Protein AF-A0A4Y2U1G3-F1 (afdb_monomer)

Structure (mmCIF, N/CA/C/O backbone):
data_AF-A0A4Y2U1G3-F1
#
_entry.id   AF-A0A4Y2U1G3-F1
#
loop_
_atom_site.group_PDB
_atom_site.id
_atom_site.type_symbol
_atom_site.label_atom_id
_atom_site.label_alt_id
_atom_site.label_comp_id
_atom_site.label_asym_id
_atom_site.label_entity_id
_atom_site.label_seq_id
_atom_site.pdbx_PDB_ins_code
_atom_site.Cartn_x
_atom_site.Cartn_y
_atom_site.Cartn_z
_atom_site.occupancy
_atom_site.B_iso_or_equiv
_atom_site.auth_seq_id
_atom_site.auth_comp_id
_atom_site.auth_asym_id
_atom_site.auth_atom_id
_atom_site.pdbx_PDB_model_num
ATOM 1 N N . MET A 1 1 ? 7.655 -3.299 -25.997 1.00 30.59 1 MET A N 1
ATOM 2 C CA . 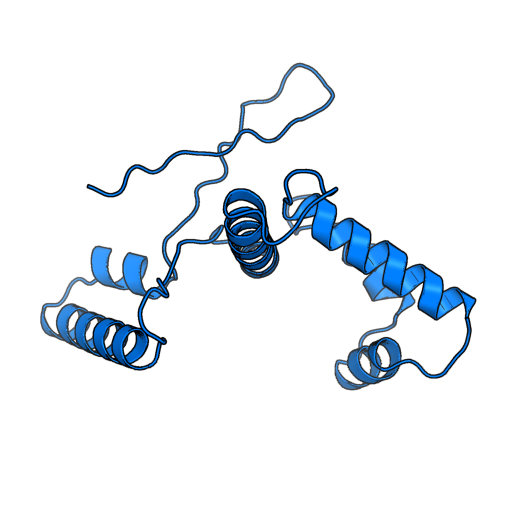MET A 1 1 ? 6.711 -2.166 -25.892 1.00 30.59 1 MET A CA 1
ATOM 3 C C . MET A 1 1 ? 5.931 -2.334 -24.601 1.00 30.59 1 MET A C 1
ATOM 5 O O . MET A 1 1 ? 5.369 -3.401 -24.408 1.00 30.59 1 MET A O 1
ATOM 9 N N . ILE A 1 2 ? 5.967 -1.361 -23.689 1.00 31.08 2 ILE A N 1
ATOM 10 C CA . ILE A 1 2 ? 5.162 -1.401 -22.458 1.00 31.08 2 ILE A CA 1
ATOM 11 C C . ILE A 1 2 ? 3.899 -0.597 -22.758 1.00 31.08 2 ILE A C 1
ATOM 13 O O . ILE A 1 2 ? 3.980 0.616 -22.932 1.00 31.08 2 ILE A O 1
ATOM 17 N N . SER A 1 3 ? 2.767 -1.284 -22.904 1.00 26.31 3 SER A N 1
ATOM 18 C CA . SER A 1 3 ? 1.467 -0.645 -23.117 1.00 26.31 3 SER A CA 1
ATOM 19 C C . SER A 1 3 ? 0.996 -0.047 -21.792 1.00 26.31 3 SER A C 1
ATOM 21 O O . SER A 1 3 ? 0.747 -0.775 -20.831 1.00 26.31 3 SER A O 1
ATOM 23 N N . LEU A 1 4 ? 0.930 1.283 -21.723 1.00 36.06 4 LEU A N 1
ATOM 24 C CA . LEU A 1 4 ? 0.428 2.040 -20.576 1.00 36.06 4 LEU A CA 1
ATOM 25 C C . LEU A 1 4 ? -1.103 2.069 -20.643 1.00 36.06 4 LEU A C 1
ATOM 27 O O . LEU A 1 4 ? -1.694 3.010 -21.166 1.00 36.06 4 LEU A O 1
ATOM 31 N N . ASN A 1 5 ? -1.757 1.018 -20.153 1.00 39.34 5 ASN A N 1
ATOM 32 C CA . ASN A 1 5 ? -3.217 0.985 -20.101 1.00 39.34 5 ASN A CA 1
ATOM 33 C C . ASN A 1 5 ? -3.688 1.684 -18.814 1.00 39.34 5 ASN A C 1
ATOM 35 O O . ASN A 1 5 ? -3.556 1.141 -17.716 1.00 39.34 5 ASN A O 1
ATOM 39 N N . GLY A 1 6 ? -4.202 2.909 -18.957 1.00 40.09 6 GLY A N 1
ATOM 40 C CA . GLY A 1 6 ? -4.809 3.676 -17.868 1.00 40.09 6 GLY A CA 1
ATOM 41 C C . GLY A 1 6 ? -6.099 3.023 -17.364 1.00 40.09 6 GLY A C 1
ATOM 42 O O . GLY A 1 6 ? -6.900 2.520 -18.151 1.00 40.09 6 GLY A O 1
ATOM 43 N N . VAL A 1 7 ? -6.305 3.024 -16.045 1.00 44.59 7 VAL A N 1
ATOM 44 C CA . VAL A 1 7 ? -7.537 2.522 -15.415 1.00 44.59 7 VAL A CA 1
ATOM 45 C C . VAL A 1 7 ? -8.518 3.690 -15.246 1.00 44.59 7 VAL A C 1
ATOM 47 O O . VAL A 1 7 ? -8.108 4.736 -14.741 1.00 44.59 7 VAL A O 1
ATOM 50 N N . PRO A 1 8 ? -9.798 3.556 -15.638 1.00 39.72 8 PRO A N 1
ATOM 51 C CA . PRO A 1 8 ? -10.793 4.596 -15.395 1.00 39.72 8 PRO A CA 1
ATOM 52 C C . PRO A 1 8 ? -11.144 4.680 -13.902 1.00 39.72 8 PRO A C 1
ATOM 54 O O . PRO A 1 8 ? -11.554 3.684 -13.308 1.00 39.72 8 PRO A O 1
ATOM 57 N N . GLY A 1 9 ? -11.033 5.870 -13.311 1.00 41.91 9 GLY A N 1
ATOM 58 C CA . GLY A 1 9 ? -11.672 6.198 -12.034 1.00 41.91 9 GLY A CA 1
ATOM 59 C C . GLY A 1 9 ? -13.126 6.629 -12.255 1.00 41.91 9 GLY A C 1
ATOM 60 O O . GLY A 1 9 ? -13.415 7.370 -13.194 1.00 41.91 9 GLY A O 1
ATOM 61 N N . LEU A 1 10 ? -14.050 6.156 -11.415 1.00 39.31 10 LEU A N 1
ATOM 62 C CA . LEU A 1 10 ? -15.454 6.587 -11.405 1.00 39.31 10 LEU A CA 1
ATOM 63 C C . LEU A 1 10 ? -15.609 7.845 -10.537 1.00 39.31 10 LEU A C 1
ATOM 65 O O . LEU A 1 10 ? -15.256 7.821 -9.358 1.00 39.31 10 LEU A O 1
ATOM 69 N N . CYS A 1 11 ? -16.175 8.909 -11.112 1.00 37.38 11 CYS A N 1
ATOM 70 C CA . CYS A 1 11 ? -16.618 10.111 -10.398 1.00 37.38 11 CYS A CA 1
ATOM 71 C C . CYS A 1 11 ? -18.156 10.220 -10.495 1.00 37.38 11 CYS A C 1
ATOM 73 O O . CYS A 1 11 ? -18.681 9.864 -11.554 1.00 37.38 11 CYS A O 1
ATOM 75 N N . PRO A 1 12 ? -18.888 10.668 -9.451 1.00 47.97 12 PRO A N 1
ATOM 76 C CA . PRO A 1 12 ? -20.353 10.649 -9.454 1.00 47.97 12 PRO A CA 1
ATOM 77 C C . PRO A 1 12 ? -21.009 11.801 -10.217 1.00 47.97 12 PRO A C 1
ATOM 79 O O . PRO A 1 12 ? -22.171 11.665 -10.571 1.00 47.97 12 PRO A O 1
ATOM 82 N N . ASP A 1 13 ? -20.299 12.890 -10.515 1.00 41.38 13 ASP A N 1
ATOM 83 C CA . ASP A 1 13 ? -20.940 14.085 -11.065 1.00 41.38 13 ASP A CA 1
ATOM 84 C C . ASP A 1 13 ? -20.361 14.466 -12.428 1.00 41.38 13 ASP A C 1
ATOM 86 O O . ASP A 1 13 ? -19.161 14.693 -12.613 1.00 41.38 13 ASP A O 1
ATOM 90 N N . GLY A 1 14 ? -21.256 14.461 -13.417 1.00 46.81 14 GLY A N 1
ATOM 91 C CA . GLY A 1 14 ? -20.981 14.717 -14.819 1.00 46.81 14 GLY A CA 1
ATOM 92 C C . GLY A 1 14 ? -20.496 16.138 -15.069 1.00 46.81 14 GLY A C 1
ATOM 93 O O . GLY A 1 14 ? -21.300 17.024 -15.303 1.00 46.81 14 GLY A O 1
ATOM 94 N N . ALA A 1 15 ? -19.179 16.327 -15.043 1.00 48.03 15 ALA A N 1
ATOM 95 C CA . ALA A 1 15 ? -18.392 17.224 -15.895 1.00 48.03 15 ALA A CA 1
ATOM 96 C C . ALA A 1 15 ? -16.966 17.284 -15.329 1.00 48.03 15 ALA A C 1
ATOM 98 O O . ALA A 1 15 ? -16.582 18.239 -14.663 1.00 48.03 15 ALA A O 1
ATOM 99 N N . ALA A 1 16 ? -16.160 16.248 -15.557 1.00 36.81 16 ALA A N 1
ATOM 100 C CA . ALA A 1 16 ? -14.755 16.282 -15.171 1.00 36.81 16 ALA A CA 1
ATOM 101 C C . ALA A 1 16 ? -13.923 15.462 -16.153 1.00 36.81 16 ALA A C 1
ATOM 103 O O . ALA A 1 16 ? -14.196 14.285 -16.395 1.00 36.81 16 ALA A O 1
ATOM 104 N N . LEU A 1 17 ? -12.908 16.110 -16.730 1.00 34.66 17 LEU A N 1
ATOM 105 C CA . LEU A 1 17 ? -11.821 15.481 -17.472 1.00 34.66 17 LEU A CA 1
ATOM 106 C C . LEU A 1 17 ? -11.403 14.190 -16.760 1.00 34.66 17 LEU A C 1
ATOM 108 O O . LEU A 1 17 ? -10.962 14.236 -15.612 1.00 34.66 17 LEU A O 1
ATOM 112 N N . LYS A 1 18 ? -11.545 13.046 -17.443 1.00 38.59 18 LYS A N 1
ATOM 113 C CA . LYS A 1 18 ? -10.983 11.761 -17.013 1.00 38.59 18 LYS A CA 1
ATOM 114 C C . LYS A 1 18 ? -9.477 11.960 -16.818 1.00 38.59 18 LYS A C 1
ATOM 116 O O . LYS A 1 18 ? -8.713 11.850 -17.773 1.00 38.59 18 LYS A O 1
ATOM 121 N N . ARG A 1 19 ? -9.041 12.288 -15.599 1.00 42.62 19 ARG A N 1
ATOM 122 C CA . ARG A 1 19 ? -7.630 12.219 -15.219 1.00 42.62 19 ARG A CA 1
ATOM 123 C C . ARG A 1 19 ? -7.270 10.742 -15.235 1.00 42.62 19 ARG A C 1
ATOM 125 O O . ARG A 1 19 ? -7.577 10.001 -14.307 1.00 42.62 19 ARG A O 1
ATOM 132 N N . PHE A 1 20 ? -6.703 10.295 -16.348 1.00 49.84 20 PHE A N 1
ATOM 133 C CA . PHE A 1 20 ? -6.070 8.992 -16.417 1.00 49.84 20 PHE A CA 1
ATOM 134 C C . PHE A 1 20 ? -4.919 9.007 -15.419 1.00 49.84 20 PHE A C 1
ATOM 136 O O . PHE A 1 20 ? -3.974 9.776 -15.578 1.00 49.84 20 PHE A O 1
ATOM 143 N N . VAL A 1 21 ? -5.019 8.191 -14.373 1.00 52.91 21 VAL A N 1
ATOM 144 C CA . VAL A 1 21 ? -3.925 8.032 -13.422 1.00 52.91 21 VAL A CA 1
ATOM 145 C C . VAL A 1 21 ? -2.804 7.294 -14.148 1.00 52.91 21 VAL A C 1
ATOM 147 O O . VAL A 1 21 ? -2.946 6.125 -14.522 1.00 52.91 21 VAL A O 1
ATOM 150 N N . THR A 1 22 ? -1.706 7.995 -14.415 1.00 56.31 22 THR A N 1
ATOM 151 C CA . THR A 1 22 ? -0.525 7.417 -15.050 1.00 56.31 22 THR A CA 1
ATOM 152 C C . THR A 1 22 ? 0.237 6.595 -14.023 1.00 56.31 22 THR A C 1
ATOM 154 O O . THR A 1 22 ? 0.773 7.123 -13.051 1.00 56.31 22 THR A O 1
ATOM 157 N N . ARG A 1 23 ? 0.284 5.277 -14.236 1.00 62.34 23 ARG A N 1
ATOM 158 C CA . ARG A 1 23 ? 1.198 4.405 -13.498 1.00 62.34 23 ARG A CA 1
ATOM 159 C C . ARG A 1 23 ? 2.589 4.568 -14.068 1.00 62.34 23 ARG A C 1
ATOM 161 O O . ARG A 1 23 ? 2.797 4.368 -15.267 1.00 62.34 23 ARG A O 1
ATOM 168 N N . GLU A 1 24 ? 3.532 4.873 -13.197 1.00 58.06 24 GLU A N 1
ATOM 169 C CA . GLU A 1 24 ? 4.933 4.891 -13.551 1.00 58.06 24 GLU A CA 1
ATOM 170 C C . GLU A 1 24 ? 5.593 3.608 -13.052 1.00 58.06 24 GLU A C 1
ATOM 172 O O . GLU A 1 24 ? 5.327 3.126 -11.947 1.00 58.06 24 GLU A O 1
ATOM 177 N N . PRO A 1 25 ? 6.455 2.992 -13.865 1.00 60.41 25 PRO A N 1
ATOM 178 C CA . PRO A 1 25 ? 7.402 2.014 -13.358 1.00 60.41 25 PRO A CA 1
ATOM 179 C C . PRO A 1 25 ? 8.077 2.532 -12.075 1.00 60.41 25 PRO A C 1
ATOM 181 O O . PRO A 1 25 ? 8.268 3.742 -11.955 1.00 60.41 25 PRO A O 1
ATOM 184 N N . ILE A 1 26 ? 8.468 1.647 -11.143 1.00 66.88 26 ILE A N 1
ATOM 185 C CA . ILE A 1 26 ? 9.222 2.072 -9.944 1.00 66.88 26 ILE A CA 1
ATOM 186 C C . ILE A 1 26 ? 10.312 3.081 -10.333 1.00 66.88 26 ILE A C 1
ATOM 188 O O . ILE A 1 26 ? 10.916 2.924 -11.397 1.00 66.88 26 ILE A O 1
ATOM 192 N N . SER A 1 27 ? 10.553 4.101 -9.502 1.00 63.34 27 SER A N 1
ATOM 193 C CA . SER A 1 27 ? 11.387 5.277 -9.829 1.00 63.34 27 SER A CA 1
ATOM 194 C C . SER A 1 27 ? 12.686 4.940 -10.577 1.00 63.34 27 SER A C 1
ATOM 196 O O . SER A 1 27 ? 13.078 5.649 -11.496 1.00 63.34 27 SER A O 1
ATOM 198 N N . LEU A 1 28 ? 13.295 3.794 -10.269 1.00 66.62 28 LEU A N 1
ATOM 199 C CA . LEU A 1 28 ? 14.411 3.163 -10.981 1.00 66.62 28 LEU A CA 1
ATOM 200 C C . LEU A 1 28 ? 14.279 3.067 -12.514 1.00 66.62 28 LEU A C 1
ATOM 202 O O . LEU A 1 28 ? 15.234 3.342 -13.238 1.00 66.62 28 LEU A O 1
ATOM 206 N N . PHE A 1 29 ? 13.125 2.666 -13.038 1.00 69.31 29 PHE A N 1
ATOM 207 C CA . PHE A 1 29 ? 12.890 2.549 -14.479 1.00 69.31 29 PHE A CA 1
ATOM 208 C C . PHE A 1 29 ? 12.747 3.920 -15.151 1.00 69.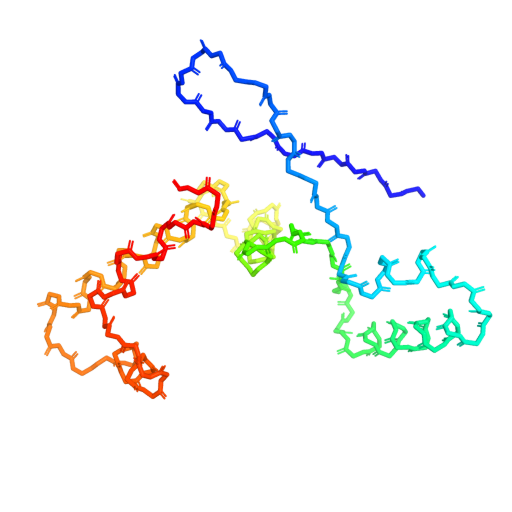31 29 PHE A C 1
ATOM 210 O O . PHE A 1 29 ? 13.244 4.091 -16.269 1.00 69.31 29 PHE A O 1
ATOM 217 N N . SER A 1 30 ? 12.114 4.887 -14.476 1.00 68.12 30 SER A N 1
ATOM 218 C CA . SER A 1 30 ? 12.046 6.284 -14.926 1.00 68.12 30 SER A CA 1
ATOM 219 C C . SER A 1 30 ? 13.440 6.918 -14.910 1.00 68.12 30 SER A C 1
ATOM 221 O O . SER A 1 30 ? 13.882 7.449 -15.928 1.00 68.12 30 SER A O 1
ATOM 223 N N . LEU A 1 31 ? 14.200 6.744 -13.824 1.00 70.44 31 LEU A N 1
ATOM 224 C CA . LEU A 1 31 ? 15.597 7.176 -13.713 1.00 70.44 31 LEU A CA 1
ATOM 225 C C . LEU A 1 31 ? 16.452 6.590 -14.838 1.00 70.44 31 LEU A C 1
ATOM 227 O O . LEU A 1 31 ? 17.189 7.315 -15.492 1.00 70.44 31 LEU A O 1
ATOM 231 N N . ARG A 1 32 ? 16.287 5.304 -15.167 1.00 73.81 32 ARG A N 1
ATOM 232 C CA . ARG A 1 32 ? 17.014 4.683 -16.285 1.00 73.81 32 ARG A CA 1
ATOM 233 C C . ARG A 1 32 ? 16.651 5.298 -17.638 1.00 73.81 32 ARG A C 1
ATOM 235 O O . ARG A 1 32 ? 17.511 5.402 -18.512 1.00 73.81 32 ARG A O 1
ATOM 242 N N . LYS A 1 33 ? 15.378 5.648 -17.846 1.00 75.38 33 LYS A N 1
ATOM 243 C CA . LYS A 1 33 ? 14.897 6.274 -19.089 1.00 75.38 33 LYS A CA 1
ATOM 244 C C . LYS A 1 33 ? 15.472 7.683 -19.266 1.00 75.38 33 LYS A C 1
ATOM 246 O O . LYS A 1 33 ? 15.739 8.073 -20.398 1.00 75.38 33 LYS A O 1
ATOM 251 N N . HIS A 1 34 ? 15.668 8.408 -18.166 1.00 78.56 34 HIS A N 1
ATOM 252 C CA . HIS A 1 34 ? 16.141 9.794 -18.155 1.00 78.56 34 HIS A CA 1
ATOM 253 C C . HIS A 1 34 ? 17.635 9.956 -17.824 1.00 78.56 34 HIS A C 1
ATOM 255 O O . HIS A 1 34 ? 18.138 11.078 -17.879 1.00 78.56 34 HIS A O 1
ATOM 261 N N . ALA A 1 35 ? 18.347 8.865 -17.525 1.00 80.62 35 ALA A N 1
ATOM 262 C CA . ALA A 1 35 ? 19.784 8.867 -17.272 1.00 80.62 35 ALA A CA 1
ATOM 263 C C . ALA A 1 35 ? 20.535 9.451 -18.476 1.00 80.62 35 ALA A C 1
ATOM 265 O O . ALA A 1 35 ? 20.433 8.945 -19.599 1.00 80.62 35 ALA A O 1
ATOM 266 N N . LYS A 1 36 ? 21.292 10.523 -18.232 1.00 81.56 36 LYS A N 1
ATOM 267 C CA . LYS A 1 36 ? 22.013 11.264 -19.279 1.00 81.56 36 LYS A CA 1
ATOM 268 C C . LYS A 1 36 ? 23.354 10.608 -19.622 1.00 81.56 36 LYS A C 1
ATOM 270 O O . LYS A 1 36 ? 23.889 10.828 -20.707 1.00 81.56 36 LYS A O 1
ATOM 275 N N . ASN A 1 37 ? 23.875 9.766 -18.726 1.00 88.25 37 ASN A N 1
ATOM 276 C CA . ASN A 1 37 ? 25.242 9.257 -18.773 1.00 88.25 37 ASN A CA 1
ATOM 277 C C . ASN A 1 37 ? 25.231 7.725 -18.885 1.00 88.25 37 ASN A C 1
ATOM 279 O O . ASN A 1 37 ? 24.448 7.043 -18.219 1.00 88.25 37 ASN A O 1
ATOM 283 N N . LYS A 1 38 ? 26.149 7.161 -19.681 1.00 86.50 38 LYS A N 1
ATOM 284 C CA . LYS A 1 38 ? 26.260 5.703 -19.881 1.00 86.50 38 LYS A CA 1
ATOM 285 C C . LYS A 1 38 ? 26.542 4.949 -18.574 1.00 86.50 38 LYS A C 1
ATOM 287 O O . LYS A 1 38 ? 25.978 3.883 -18.360 1.00 86.50 38 LYS A O 1
ATOM 292 N N . GLU A 1 39 ? 27.362 5.522 -17.695 1.00 86.94 39 GLU A N 1
ATOM 293 C CA . GLU A 1 39 ? 27.718 4.925 -16.401 1.00 86.94 39 GLU A CA 1
ATOM 294 C C . GLU A 1 39 ? 26.528 4.867 -15.428 1.00 86.94 39 GLU A C 1
ATOM 296 O O . GLU A 1 39 ? 26.296 3.851 -14.779 1.00 86.94 39 GLU A O 1
ATOM 301 N N . GLU A 1 40 ? 25.727 5.932 -15.361 1.00 83.50 40 GLU A N 1
ATOM 302 C CA . GLU A 1 40 ? 24.520 5.984 -14.528 1.00 83.50 40 GLU A CA 1
ATOM 303 C C . GLU A 1 40 ? 23.483 4.960 -15.002 1.00 83.50 40 GLU A C 1
ATOM 305 O O . GLU A 1 40 ? 22.930 4.197 -14.207 1.00 83.50 40 GLU A O 1
ATOM 310 N N . LYS A 1 41 ? 23.280 4.874 -16.321 1.00 85.69 41 LYS A N 1
ATOM 311 C CA . LYS A 1 41 ? 22.396 3.878 -16.930 1.00 85.69 41 LYS A CA 1
ATOM 312 C C . LYS A 1 41 ? 22.838 2.447 -16.613 1.00 85.69 41 LYS A C 1
ATOM 314 O O . LYS A 1 41 ? 21.987 1.597 -16.352 1.00 85.69 41 LYS A O 1
ATOM 319 N N . GLU A 1 42 ? 24.144 2.190 -16.611 1.00 87.12 42 GLU A N 1
ATOM 320 C CA . GLU A 1 42 ? 24.713 0.883 -16.281 1.00 87.12 42 GLU A CA 1
ATOM 321 C C . GLU A 1 42 ? 24.505 0.524 -14.803 1.00 87.12 42 GLU A C 1
ATOM 323 O O . GLU A 1 42 ? 24.001 -0.558 -14.504 1.00 87.12 42 GLU A O 1
ATOM 328 N N . LYS A 1 43 ? 24.758 1.458 -13.877 1.00 86.50 43 LYS A N 1
ATOM 329 C CA . LYS A 1 43 ? 24.479 1.268 -12.441 1.00 86.50 43 LYS A CA 1
ATOM 330 C C . LYS A 1 43 ? 23.004 0.941 -12.182 1.00 86.50 43 LYS A C 1
ATOM 332 O O . LYS A 1 43 ? 22.691 0.022 -11.425 1.00 86.50 43 LYS A O 1
ATOM 337 N N . LEU A 1 44 ? 22.088 1.649 -12.847 1.00 84.19 44 LEU A N 1
ATOM 338 C CA . LEU A 1 44 ? 20.647 1.403 -12.729 1.00 84.19 44 LEU A CA 1
ATOM 339 C C . LEU A 1 44 ? 20.243 0.035 -13.303 1.00 84.19 44 LEU A C 1
ATOM 341 O O . LEU A 1 44 ? 19.397 -0.646 -12.724 1.00 84.19 44 LEU A O 1
ATOM 345 N N . ASN A 1 45 ? 20.857 -0.399 -14.408 1.00 84.50 45 ASN A N 1
ATOM 346 C CA . ASN A 1 45 ? 20.637 -1.737 -14.963 1.00 84.50 45 ASN A CA 1
ATOM 347 C C . ASN A 1 45 ? 21.128 -2.838 -14.019 1.00 84.50 45 ASN A C 1
ATOM 349 O O . ASN A 1 45 ? 20.396 -3.797 -13.781 1.00 84.50 45 ASN A O 1
ATOM 353 N N . GLN A 1 46 ? 22.324 -2.689 -13.447 1.00 87.50 46 GLN A N 1
ATOM 354 C CA . GLN A 1 46 ? 22.879 -3.652 -12.493 1.00 87.50 46 GLN A CA 1
ATOM 355 C C . GLN A 1 46 ? 21.999 -3.783 -11.249 1.00 87.50 46 GLN A C 1
ATOM 357 O O . GLN A 1 46 ? 21.730 -4.895 -10.795 1.00 87.50 46 GLN A O 1
ATOM 362 N N . LEU A 1 47 ? 21.483 -2.663 -10.734 1.00 84.88 47 LEU A N 1
ATOM 363 C CA . LEU A 1 47 ? 20.546 -2.671 -9.615 1.00 84.88 47 LEU A CA 1
ATOM 364 C C . LEU A 1 47 ? 19.228 -3.375 -9.973 1.00 84.88 47 LEU A C 1
ATOM 366 O O . LEU A 1 47 ? 18.738 -4.186 -9.190 1.00 84.88 47 LEU A O 1
ATOM 370 N N . LEU A 1 48 ? 18.671 -3.123 -11.161 1.00 82.44 48 LEU A N 1
ATOM 371 C CA . LEU A 1 48 ? 17.463 -3.813 -11.629 1.00 82.44 48 LEU A CA 1
ATOM 372 C C . LEU A 1 48 ? 17.674 -5.325 -11.766 1.00 82.44 48 LEU A C 1
ATOM 374 O O . LEU A 1 48 ? 16.805 -6.098 -11.365 1.00 82.44 48 LEU A O 1
ATOM 378 N N . GLU A 1 49 ? 18.819 -5.753 -12.293 1.00 84.94 49 GLU A N 1
ATOM 379 C CA . GLU A 1 49 ? 19.171 -7.172 -12.385 1.00 84.94 49 GLU A CA 1
ATOM 380 C C . GLU A 1 49 ? 19.342 -7.811 -11.006 1.00 84.94 49 GLU A C 1
ATOM 382 O O . GLU A 1 49 ? 18.825 -8.901 -10.761 1.00 84.94 49 GLU A O 1
ATOM 387 N N . LEU A 1 50 ? 19.991 -7.120 -10.067 1.00 86.56 50 LEU A N 1
ATOM 388 C CA . LEU A 1 50 ? 20.112 -7.589 -8.688 1.00 86.56 50 LEU A CA 1
ATOM 389 C C . LEU A 1 50 ? 18.734 -7.770 -8.035 1.00 86.56 50 LEU A C 1
ATOM 391 O O . LEU A 1 50 ? 18.485 -8.786 -7.390 1.00 86.56 50 LEU A O 1
ATOM 395 N N . LEU A 1 51 ? 17.835 -6.798 -8.208 1.00 83.31 51 LEU A N 1
ATOM 396 C CA . LEU A 1 51 ? 16.480 -6.863 -7.662 1.00 83.31 51 LEU A CA 1
ATOM 397 C C . LEU A 1 51 ? 15.688 -8.024 -8.269 1.00 83.31 51 LEU A C 1
ATOM 399 O O . LEU A 1 51 ? 15.028 -8.751 -7.533 1.00 83.31 51 LEU A O 1
ATOM 403 N N . ARG A 1 52 ? 15.799 -8.250 -9.583 1.00 83.88 52 ARG A N 1
ATOM 404 C CA . ARG A 1 52 ? 15.164 -9.392 -10.261 1.00 83.88 52 ARG A CA 1
ATOM 405 C C . ARG A 1 52 ? 15.685 -10.728 -9.750 1.00 83.88 52 ARG A C 1
ATOM 407 O O . ARG A 1 52 ? 14.882 -11.608 -9.481 1.00 83.88 52 ARG A O 1
ATOM 414 N N . LYS A 1 53 ? 17.001 -10.864 -9.561 1.00 87.00 53 LYS A N 1
ATOM 415 C CA . LYS A 1 53 ? 17.621 -12.092 -9.033 1.00 87.00 53 LYS A CA 1
ATOM 416 C C . LYS A 1 53 ? 17.215 -12.410 -7.594 1.00 87.00 53 LYS A C 1
ATOM 418 O O . LYS A 1 53 ? 17.273 -13.565 -7.194 1.00 87.00 53 LYS A O 1
ATOM 423 N N . LYS A 1 54 ? 16.838 -11.398 -6.809 1.00 90.00 54 LYS A N 1
ATOM 424 C CA . LYS A 1 54 ? 16.351 -11.579 -5.433 1.00 90.00 54 LYS A CA 1
ATOM 425 C C . LYS A 1 54 ? 14.876 -11.967 -5.358 1.00 90.00 54 LYS A C 1
ATOM 427 O O . LYS A 1 54 ? 14.422 -12.364 -4.287 1.00 90.00 54 LYS A O 1
ATOM 432 N N . LEU A 1 55 ? 14.125 -11.818 -6.446 1.00 86.06 55 LEU A N 1
ATOM 433 C CA . LEU A 1 55 ? 12.727 -12.217 -6.482 1.00 86.06 55 LEU A CA 1
ATOM 434 C C . LEU A 1 55 ? 12.613 -13.710 -6.809 1.00 86.06 55 LEU A C 1
ATOM 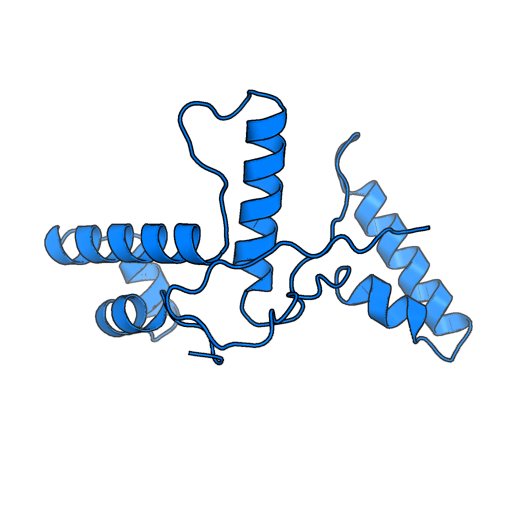436 O O . LEU A 1 55 ? 13.370 -14.202 -7.647 1.00 86.06 55 LEU A O 1
ATOM 440 N N . PRO A 1 56 ? 11.668 -14.434 -6.183 1.00 88.44 56 PRO A N 1
ATOM 441 C CA . PRO A 1 56 ? 11.397 -15.811 -6.561 1.00 88.44 56 PRO A CA 1
ATOM 442 C C . PRO A 1 56 ? 10.973 -15.912 -8.029 1.00 88.44 56 PRO A C 1
ATOM 444 O O . PRO A 1 56 ? 10.440 -14.963 -8.615 1.00 88.44 56 PRO A O 1
ATOM 447 N N . GLU A 1 57 ? 11.178 -17.086 -8.620 1.00 85.44 57 GLU A N 1
ATOM 448 C CA . GLU A 1 57 ? 10.788 -17.334 -10.003 1.00 85.44 57 GLU A CA 1
ATOM 449 C C . GLU A 1 57 ? 9.292 -17.044 -10.223 1.00 85.44 57 GLU A C 1
ATOM 451 O O . GLU A 1 57 ? 8.439 -17.342 -9.386 1.00 85.44 57 GLU A O 1
ATOM 456 N N . GLY A 1 58 ? 8.974 -16.394 -11.345 1.00 80.56 58 GLY A N 1
ATOM 457 C CA . GLY A 1 58 ? 7.610 -15.986 -11.688 1.00 80.56 58 GLY A CA 1
ATOM 458 C C . GLY A 1 58 ? 7.150 -14.652 -11.086 1.00 80.56 58 GLY A C 1
ATOM 459 O O . GLY A 1 58 ? 6.135 -14.118 -11.541 1.00 80.56 58 GLY A O 1
ATOM 460 N N . PHE A 1 59 ? 7.893 -14.061 -10.143 1.00 82.94 59 PHE A N 1
ATOM 461 C CA . PHE A 1 59 ? 7.608 -12.721 -9.623 1.00 82.94 59 PHE A CA 1
ATOM 462 C C . PHE A 1 59 ? 8.177 -11.635 -10.539 1.00 82.94 59 PHE A C 1
ATOM 464 O O . PHE A 1 59 ? 9.224 -11.790 -11.169 1.00 82.94 59 PHE A O 1
ATOM 471 N N . LYS A 1 60 ? 7.470 -10.505 -10.627 1.00 83.06 60 LYS A N 1
ATOM 472 C CA . LYS A 1 60 ? 7.831 -9.383 -11.500 1.00 83.06 60 LYS A CA 1
ATOM 473 C C . LYS A 1 60 ? 7.745 -8.074 -10.730 1.00 83.06 60 LYS A C 1
ATOM 475 O O . LYS A 1 60 ? 6.871 -7.892 -9.890 1.00 83.06 60 LYS A O 1
ATOM 480 N N . ILE A 1 61 ? 8.640 -7.148 -11.058 1.00 81.69 61 ILE A N 1
ATOM 481 C CA . ILE A 1 61 ? 8.570 -5.770 -10.569 1.00 81.69 61 ILE A CA 1
ATOM 482 C C . ILE A 1 61 ? 7.616 -5.004 -11.486 1.00 81.69 61 ILE A C 1
ATOM 484 O O . ILE A 1 61 ? 7.909 -4.830 -12.672 1.00 81.69 61 ILE A O 1
ATOM 488 N N . GLY A 1 62 ? 6.477 -4.593 -10.933 1.00 78.62 62 GLY A N 1
ATOM 489 C CA . GLY A 1 62 ? 5.450 -3.827 -11.633 1.00 78.62 62 GLY A CA 1
ATOM 490 C C . GLY A 1 62 ? 5.701 -2.315 -11.659 1.00 78.62 62 GLY A C 1
ATOM 491 O O . GLY A 1 62 ? 6.792 -1.819 -11.369 1.00 78.62 62 GLY A O 1
ATOM 492 N N .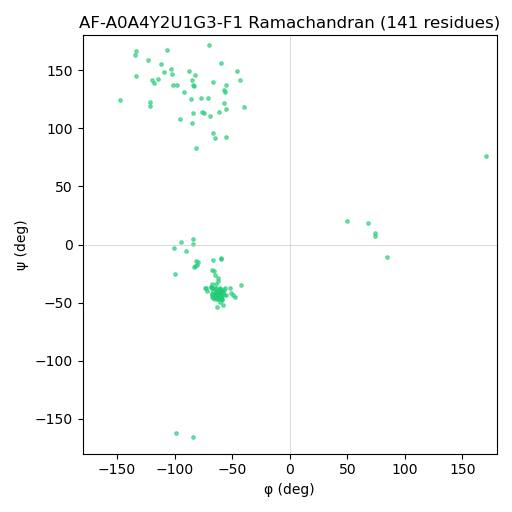 ALA A 1 63 ? 4.649 -1.587 -12.020 1.00 80.38 63 ALA A N 1
ATOM 493 C CA . ALA A 1 63 ? 4.556 -0.131 -11.968 1.00 80.38 63 ALA A CA 1
ATOM 494 C C . ALA A 1 63 ? 3.545 0.264 -10.890 1.00 80.38 63 ALA A C 1
ATOM 496 O O . ALA A 1 63 ? 2.643 -0.515 -10.606 1.00 80.38 63 ALA A O 1
ATOM 497 N N . ALA A 1 64 ? 3.656 1.458 -10.327 1.00 80.19 64 ALA A N 1
ATOM 498 C CA . ALA A 1 64 ? 2.683 1.999 -9.384 1.00 80.19 64 ALA A CA 1
ATOM 499 C C . ALA A 1 64 ? 2.367 3.450 -9.750 1.00 80.19 64 ALA A C 1
ATOM 501 O O . ALA A 1 64 ? 3.096 4.085 -10.509 1.00 80.19 64 ALA A O 1
ATOM 502 N N . VAL A 1 65 ? 1.275 4.002 -9.233 1.00 78.50 65 VAL A N 1
ATOM 503 C CA . VAL A 1 65 ? 1.057 5.456 -9.319 1.00 78.50 65 VAL A CA 1
ATOM 504 C C . VAL A 1 65 ? 2.255 6.168 -8.681 1.00 78.50 65 VAL A C 1
ATOM 506 O O . VAL A 1 65 ? 2.665 5.787 -7.590 1.00 78.50 65 VAL A O 1
ATOM 509 N N . ALA A 1 66 ? 2.836 7.161 -9.359 1.00 63.78 66 ALA A N 1
ATOM 510 C CA . ALA A 1 66 ? 4.066 7.835 -8.915 1.00 63.78 66 ALA A CA 1
ATOM 511 C C . ALA A 1 66 ? 3.898 8.660 -7.621 1.00 63.78 66 ALA A C 1
ATOM 513 O O . ALA A 1 66 ? 4.882 9.067 -7.008 1.00 63.78 66 ALA A O 1
ATOM 514 N N . GLU A 1 67 ? 2.654 8.903 -7.211 1.00 70.19 67 GLU A N 1
ATOM 515 C CA . GLU A 1 67 ? 2.280 9.811 -6.129 1.00 70.19 67 GLU A CA 1
ATOM 516 C C . GLU A 1 67 ? 2.006 9.068 -4.800 1.00 70.19 67 GLU A C 1
ATOM 518 O O . GLU A 1 67 ? 2.416 7.920 -4.590 1.00 70.19 67 GLU A O 1
ATOM 523 N N . GLU A 1 68 ? 1.314 9.727 -3.867 1.00 74.50 68 GLU A N 1
ATOM 524 C CA . GLU A 1 68 ? 1.056 9.265 -2.491 1.00 74.50 68 GLU A CA 1
ATOM 525 C C . GLU A 1 68 ? 0.292 7.933 -2.388 1.00 74.50 68 GLU A C 1
ATOM 527 O O . GLU A 1 68 ? 0.242 7.316 -1.323 1.00 74.50 68 GLU A O 1
ATOM 532 N N . ASP A 1 69 ? -0.284 7.468 -3.496 1.00 84.00 69 ASP A N 1
ATOM 533 C CA . ASP A 1 69 ? -1.000 6.198 -3.598 1.00 84.00 69 ASP A CA 1
ATOM 534 C C . ASP A 1 69 ? -0.146 5.028 -4.087 1.00 84.00 69 ASP A C 1
ATOM 536 O O . ASP A 1 69 ? -0.659 3.915 -4.191 1.00 84.00 69 ASP A O 1
ATOM 540 N N . SER A 1 70 ? 1.154 5.224 -4.332 1.00 85.94 70 SER A N 1
ATOM 541 C CA . SER A 1 70 ? 2.066 4.169 -4.805 1.00 85.94 70 SER A CA 1
ATOM 542 C C . SER A 1 70 ? 1.973 2.871 -3.991 1.00 85.94 70 SER A C 1
ATOM 544 O O . SER A 1 70 ? 1.897 1.780 -4.562 1.00 85.94 70 SER A O 1
ATOM 546 N N . PHE A 1 71 ? 1.916 2.975 -2.659 1.00 88.62 71 PHE A N 1
ATOM 547 C CA . PHE A 1 71 ? 1.759 1.824 -1.769 1.00 88.62 71 PHE A CA 1
ATOM 548 C C . PHE A 1 71 ? 0.423 1.104 -2.000 1.00 88.62 71 PHE A C 1
ATOM 550 O O . PHE A 1 71 ? 0.400 -0.099 -2.264 1.00 88.62 71 PHE A O 1
ATOM 557 N N . PHE A 1 72 ? -0.692 1.834 -1.940 1.00 90.50 72 PHE A N 1
ATOM 558 C CA . PHE A 1 72 ? -2.024 1.246 -2.064 1.00 90.50 72 PHE A CA 1
ATOM 559 C C . PHE A 1 72 ? -2.304 0.718 -3.473 1.00 90.50 72 PHE A C 1
ATOM 561 O O . PHE A 1 72 ? -2.918 -0.337 -3.607 1.00 90.50 72 PHE A O 1
ATOM 568 N N . ASP A 1 73 ? -1.823 1.387 -4.521 1.00 89.12 73 ASP A N 1
ATOM 569 C CA . ASP A 1 73 ? -1.935 0.900 -5.896 1.00 89.12 73 ASP A CA 1
ATOM 570 C C . ASP A 1 73 ? -1.106 -0.375 -6.105 1.00 89.12 73 ASP A C 1
ATOM 572 O O . ASP A 1 73 ? -1.598 -1.321 -6.718 1.00 89.12 73 ASP A O 1
ATOM 576 N N . SER A 1 74 ? 0.100 -0.461 -5.530 1.00 90.31 74 SER A N 1
ATOM 577 C CA . SER A 1 74 ? 0.917 -1.684 -5.588 1.00 90.31 74 SER A CA 1
ATOM 578 C C . SER A 1 74 ? 0.222 -2.865 -4.906 1.00 90.31 74 SER A C 1
ATOM 580 O O . SER A 1 74 ? 0.149 -3.960 -5.467 1.00 90.31 74 SER A O 1
ATOM 582 N N . VAL A 1 75 ? -0.342 -2.643 -3.712 1.00 92.56 75 VAL A N 1
ATOM 583 C CA . VAL A 1 75 ? -1.109 -3.666 -2.985 1.00 92.56 75 VAL A CA 1
ATOM 584 C C . VAL A 1 75 ? -2.356 -4.068 -3.773 1.00 92.56 75 VAL A C 1
ATOM 586 O O . VAL A 1 75 ? -2.621 -5.259 -3.936 1.00 92.56 75 VAL A O 1
ATOM 589 N N . ALA A 1 76 ? -3.100 -3.101 -4.316 1.00 92.44 76 ALA A N 1
ATOM 590 C CA . ALA A 1 76 ? -4.283 -3.367 -5.126 1.00 92.44 76 ALA A CA 1
ATOM 591 C C . ALA A 1 76 ? -3.945 -4.206 -6.363 1.00 92.44 76 ALA A C 1
ATOM 593 O O . ALA A 1 76 ? -4.661 -5.160 -6.666 1.00 92.44 76 ALA A O 1
ATOM 594 N N . GLN A 1 77 ? -2.854 -3.891 -7.066 1.00 91.44 77 GLN A N 1
ATOM 595 C CA . GLN A 1 77 ? -2.394 -4.669 -8.217 1.00 91.44 77 GLN A CA 1
ATOM 596 C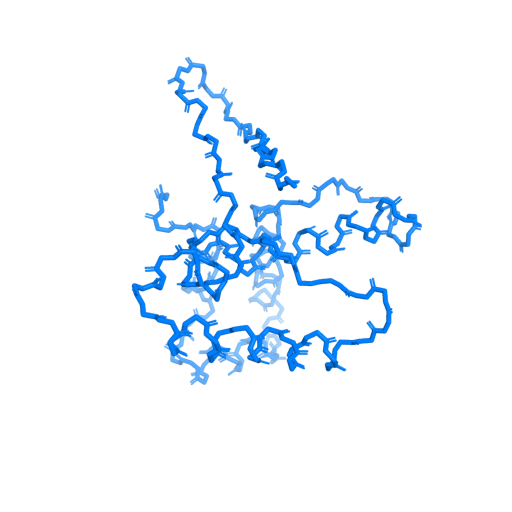 C . GLN A 1 77 ? -2.072 -6.113 -7.828 1.00 91.44 77 GLN A C 1
ATOM 598 O O . GLN A 1 77 ? -2.626 -7.027 -8.436 1.00 91.44 77 GLN A O 1
ATOM 603 N N . GLY A 1 78 ? -1.287 -6.330 -6.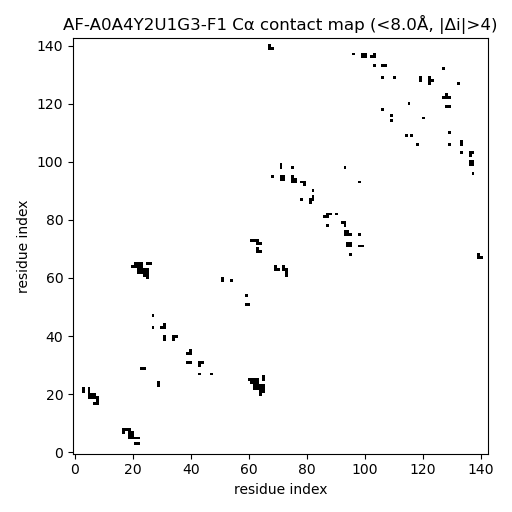768 1.00 91.69 78 GLY A N 1
ATOM 604 C CA . GLY A 1 78 ? -0.967 -7.679 -6.292 1.00 91.69 78 GLY A CA 1
ATOM 605 C C . GLY A 1 78 ? -2.212 -8.482 -5.897 1.00 91.69 78 GLY A C 1
ATOM 606 O O . GLY A 1 78 ? -2.388 -9.619 -6.332 1.00 91.69 78 GLY A O 1
ATOM 607 N N . LEU A 1 79 ? -3.134 -7.878 -5.141 1.00 93.31 79 LEU A N 1
ATOM 608 C CA . LEU A 1 79 ? -4.392 -8.530 -4.757 1.00 93.31 79 LEU A CA 1
ATOM 609 C C . LEU A 1 79 ? -5.283 -8.843 -5.966 1.00 93.31 79 LEU A C 1
ATOM 611 O O . LEU A 1 79 ? -5.934 -9.886 -6.007 1.00 93.31 79 LEU A O 1
ATOM 615 N N . ASN A 1 80 ? -5.314 -7.956 -6.961 1.00 93.00 80 ASN A N 1
ATOM 616 C CA . ASN A 1 80 ? -6.062 -8.179 -8.192 1.00 93.00 80 ASN A CA 1
ATOM 617 C C . ASN A 1 80 ? -5.453 -9.305 -9.036 1.00 93.00 80 ASN A C 1
ATOM 619 O O . ASN A 1 80 ? -6.220 -10.076 -9.602 1.00 93.00 80 ASN A O 1
ATOM 623 N N . GLU A 1 81 ? -4.124 -9.449 -9.085 1.00 91.81 81 GLU A N 1
ATOM 624 C CA . GLU A 1 81 ? -3.477 -10.595 -9.737 1.00 91.81 81 GLU A CA 1
ATOM 625 C C . GLU A 1 81 ? -3.831 -11.915 -9.044 1.00 91.81 81 GLU A C 1
ATOM 627 O O . GLU A 1 81 ? -4.137 -12.901 -9.714 1.00 91.81 81 GLU A O 1
ATOM 632 N N . LEU A 1 82 ? -3.830 -11.945 -7.706 1.00 91.62 82 LEU A N 1
ATOM 633 C CA . LEU A 1 82 ? -4.246 -13.128 -6.946 1.00 91.62 82 LEU A CA 1
ATOM 634 C C . LEU A 1 82 ? -5.723 -13.463 -7.190 1.00 91.62 82 LEU A C 1
ATOM 636 O O . LEU A 1 82 ? -6.064 -14.635 -7.355 1.00 91.62 82 LEU A O 1
ATOM 640 N N . ARG A 1 83 ? -6.593 -12.449 -7.272 1.00 92.69 83 ARG A N 1
ATOM 641 C CA . ARG A 1 83 ? -8.005 -12.646 -7.624 1.00 92.69 83 ARG A CA 1
ATOM 642 C C . ARG A 1 83 ? -8.168 -13.170 -9.049 1.00 92.69 83 ARG A C 1
ATOM 644 O O . ARG A 1 83 ? -8.926 -14.108 -9.260 1.00 92.69 83 ARG A O 1
ATOM 651 N N . ASP A 1 84 ? -7.458 -12.599 -10.019 1.00 90.69 84 ASP A N 1
ATOM 652 C CA . ASP A 1 84 ? -7.542 -13.014 -11.425 1.00 90.69 84 ASP A CA 1
ATOM 653 C C . ASP A 1 84 ? -7.003 -14.450 -11.625 1.00 90.69 84 ASP A C 1
ATOM 655 O O . ASP A 1 84 ? -7.432 -15.148 -12.539 1.00 90.69 84 ASP A O 1
ATOM 659 N N . LYS A 1 85 ? -6.144 -14.933 -10.715 1.00 91.50 85 LYS A N 1
ATOM 660 C CA . LYS A 1 85 ? -5.716 -16.343 -10.614 1.00 91.50 85 LYS A CA 1
ATOM 661 C C . LYS A 1 85 ? -6.680 -17.243 -9.823 1.00 91.50 85 LYS A C 1
ATOM 663 O O . LYS A 1 85 ? -6.388 -18.420 -9.640 1.00 91.50 85 LYS A O 1
ATOM 668 N N . GLY A 1 86 ? -7.791 -16.712 -9.313 1.00 92.56 86 GLY A N 1
ATOM 669 C CA . GLY A 1 86 ? -8.766 -17.456 -8.510 1.00 92.56 86 GLY A CA 1
ATOM 670 C C . GLY A 1 86 ? -8.320 -17.780 -7.079 1.00 92.56 86 GLY A C 1
ATOM 671 O O . GLY A 1 86 ? -9.002 -18.534 -6.393 1.00 92.56 86 GLY A O 1
ATOM 672 N N . LEU A 1 87 ? -7.205 -17.214 -6.605 1.00 92.88 87 LEU A N 1
ATOM 673 C CA . LEU A 1 87 ? -6.676 -17.438 -5.249 1.00 92.88 87 LEU A CA 1
ATOM 674 C C . LEU A 1 87 ? -7.353 -16.555 -4.194 1.00 92.88 87 LEU A C 1
ATOM 676 O O . LEU A 1 87 ? -7.283 -16.831 -3.000 1.00 92.88 87 LEU A O 1
ATOM 680 N N . VAL A 1 88 ? -8.012 -15.487 -4.641 1.00 90.69 88 VAL A N 1
ATOM 681 C CA . VAL A 1 88 ? -8.892 -14.645 -3.830 1.00 90.69 88 VAL A CA 1
ATOM 682 C C . VAL A 1 88 ? -10.261 -14.667 -4.493 1.00 90.69 88 VAL A C 1
ATOM 684 O O . VAL A 1 88 ? -10.386 -14.311 -5.663 1.00 90.69 88 VAL A O 1
ATOM 687 N N . THR A 1 89 ? -11.291 -15.088 -3.764 1.00 89.38 89 THR A N 1
ATOM 688 C CA . THR A 1 89 ? -12.667 -15.193 -4.269 1.00 89.38 89 THR A CA 1
ATOM 689 C C . THR A 1 89 ? -13.623 -14.364 -3.412 1.00 89.38 89 THR A C 1
ATOM 691 O O . THR A 1 89 ? -13.309 -13.985 -2.285 1.00 89.38 89 THR A O 1
ATOM 694 N N . GLY A 1 90 ? -14.783 -14.007 -3.971 1.00 85.69 90 GLY A N 1
ATOM 695 C CA . GLY A 1 90 ? -15.815 -13.254 -3.247 1.00 85.69 90 GLY A CA 1
ATOM 696 C C . GLY A 1 90 ? -15.518 -11.765 -3.019 1.00 85.69 90 GLY A C 1
ATOM 697 O O . GLY A 1 90 ? -16.286 -11.097 -2.331 1.00 85.69 90 GLY A O 1
ATOM 698 N N . SER A 1 91 ? -14.448 -11.213 -3.602 1.00 84.00 91 SER A N 1
ATOM 699 C CA . SER A 1 91 ? -14.116 -9.786 -3.514 1.00 84.00 91 SER A CA 1
ATOM 700 C C . SER A 1 91 ? -14.317 -9.047 -4.843 1.00 84.00 91 SER A C 1
ATOM 702 O O . SER A 1 91 ? -14.129 -9.595 -5.932 1.00 84.00 91 SER A O 1
ATOM 704 N N . LYS A 1 92 ? -14.690 -7.761 -4.758 1.00 89.69 92 LYS A N 1
ATOM 705 C CA . LYS A 1 92 ? -14.671 -6.839 -5.908 1.00 89.69 92 LYS A CA 1
ATOM 706 C C . LYS A 1 92 ? -13.224 -6.514 -6.312 1.00 89.69 92 LYS A C 1
ATOM 708 O O . LYS A 1 92 ? -12.278 -6.864 -5.606 1.00 89.69 92 LYS A O 1
ATOM 713 N N . ARG A 1 93 ? -13.039 -5.827 -7.450 1.00 89.44 93 ARG A N 1
ATOM 714 C CA . ARG A 1 93 ? -11.725 -5.259 -7.798 1.00 89.44 93 ARG A CA 1
ATOM 715 C C . ARG A 1 93 ? -11.237 -4.315 -6.705 1.00 89.44 93 ARG A C 1
ATOM 717 O O . ARG A 1 93 ? -12.001 -3.482 -6.233 1.00 89.44 93 ARG A O 1
ATOM 724 N N . PHE A 1 94 ? -9.975 -4.489 -6.318 1.00 91.50 94 PHE A N 1
ATOM 725 C CA . PHE A 1 94 ? -9.305 -3.618 -5.366 1.00 91.50 94 PHE A CA 1
ATOM 726 C C . PHE A 1 94 ? -8.775 -2.394 -6.106 1.00 91.50 94 PHE A C 1
ATOM 728 O O . PHE A 1 94 ? -8.181 -2.512 -7.180 1.00 91.50 94 PHE A O 1
ATOM 735 N N . ASP A 1 95 ? -8.966 -1.234 -5.503 1.00 90.50 95 ASP A N 1
ATOM 736 C CA . ASP A 1 95 ? -8.336 0.031 -5.868 1.00 90.50 95 ASP A CA 1
ATOM 737 C C . ASP A 1 95 ? -7.798 0.721 -4.602 1.00 90.50 95 ASP A C 1
ATOM 739 O O . ASP A 1 95 ? -8.127 0.323 -3.478 1.00 90.50 95 ASP A O 1
ATOM 743 N N . ALA A 1 96 ? -6.959 1.748 -4.763 1.00 88.31 96 ALA A N 1
ATOM 744 C CA . ALA A 1 96 ? -6.339 2.429 -3.626 1.00 88.31 96 ALA A CA 1
ATOM 745 C C . ALA A 1 96 ? -7.378 2.981 -2.630 1.00 88.31 96 ALA A C 1
ATOM 747 O O . ALA A 1 96 ? -7.224 2.838 -1.415 1.00 88.31 96 ALA A O 1
ATOM 748 N N . LYS A 1 97 ? -8.486 3.524 -3.145 1.00 88.81 97 LYS A N 1
ATOM 749 C CA . LYS A 1 97 ? -9.582 4.090 -2.350 1.00 88.81 97 LYS A CA 1
ATOM 750 C C . LYS A 1 97 ? -10.258 3.039 -1.468 1.00 88.81 97 LYS A C 1
ATOM 752 O O . LYS A 1 97 ? -10.464 3.263 -0.275 1.00 88.81 97 LYS A O 1
ATOM 757 N N . SER A 1 98 ? -10.585 1.881 -2.032 1.00 91.12 98 SER A N 1
ATOM 758 C CA . SER A 1 98 ? -11.208 0.766 -1.319 1.00 91.12 98 SER A CA 1
ATOM 759 C C . SER A 1 98 ? -10.309 0.246 -0.196 1.00 91.12 98 SER A C 1
ATOM 761 O O . SER A 1 98 ? -10.793 0.036 0.916 1.00 91.12 98 SER A O 1
ATOM 763 N N . LEU A 1 99 ? -8.997 0.142 -0.439 1.00 92.69 99 LEU A N 1
ATOM 764 C CA . LEU A 1 99 ? -8.025 -0.285 0.568 1.00 92.69 99 LEU A CA 1
ATOM 765 C C . LEU A 1 99 ? -7.895 0.732 1.707 1.00 92.69 99 LEU A C 1
ATOM 767 O O . LEU A 1 99 ? -7.960 0.355 2.877 1.00 92.69 99 LEU A O 1
ATOM 771 N N . ARG A 1 100 ? -7.796 2.028 1.390 1.00 92.31 100 ARG A N 1
ATOM 772 C CA . ARG A 1 100 ? -7.777 3.107 2.392 1.00 92.31 100 ARG A CA 1
ATOM 773 C C . ARG A 1 100 ? -9.031 3.101 3.264 1.00 92.31 100 ARG A C 1
ATOM 775 O O . ARG A 1 100 ? -8.942 3.231 4.487 1.00 92.31 100 ARG A O 1
ATOM 782 N N . LYS A 1 101 ? -10.201 2.887 2.655 1.00 91.81 101 LYS A N 1
ATOM 783 C CA . LYS A 1 101 ? -11.472 2.754 3.376 1.00 91.81 101 LYS A CA 1
ATOM 784 C C . LYS A 1 101 ? -11.456 1.562 4.334 1.00 91.81 101 LYS A C 1
ATOM 786 O O . LYS A 1 101 ? -11.877 1.712 5.481 1.00 91.81 101 LYS A O 1
ATOM 791 N N . SER A 1 102 ? -10.926 0.413 3.912 1.00 92.31 102 SER A N 1
ATOM 792 C CA . SER A 1 102 ? -10.748 -0.745 4.796 1.00 92.31 102 SER A CA 1
ATOM 793 C C . SER A 1 102 ? -9.809 -0.438 5.969 1.00 92.31 102 SER A C 1
ATOM 795 O O . SER A 1 102 ? -10.139 -0.763 7.109 1.00 92.31 102 SER A O 1
ATOM 797 N N . CYS A 1 103 ? -8.693 0.267 5.741 1.00 93.75 103 CYS A N 1
ATOM 798 C CA . CYS A 1 103 ? -7.808 0.719 6.823 1.00 93.75 103 CYS A CA 1
ATOM 799 C C . CYS A 1 103 ? -8.520 1.662 7.807 1.00 93.75 103 CYS A C 1
ATOM 801 O O . CYS A 1 103 ? -8.354 1.533 9.022 1.00 93.75 103 CYS A O 1
ATOM 803 N N . LYS A 1 104 ? -9.351 2.586 7.307 1.00 94.25 104 LYS A N 1
ATOM 804 C CA . LYS A 1 104 ? -10.161 3.481 8.145 1.00 94.25 104 LYS A CA 1
ATOM 805 C C . LYS A 1 104 ? -11.152 2.711 9.012 1.00 94.25 104 LYS A C 1
ATOM 807 O O . LYS A 1 104 ? -11.229 2.977 10.209 1.00 94.25 104 LYS A O 1
ATOM 812 N N . GLN A 1 105 ? -11.878 1.762 8.421 1.00 93.81 105 GLN A N 1
ATOM 813 C CA . GLN A 1 105 ? -12.839 0.917 9.134 1.00 93.81 105 GLN A CA 1
ATOM 814 C C . GLN A 1 105 ? -12.155 0.117 10.243 1.00 93.81 105 GLN A C 1
ATOM 816 O O . GLN A 1 105 ? -12.617 0.128 11.382 1.00 93.81 105 GLN A O 1
ATOM 821 N N . TYR A 1 106 ? -11.007 -0.495 9.942 1.00 92.88 106 TYR A N 1
ATOM 822 C CA . TYR A 1 106 ? -10.205 -1.193 10.943 1.00 92.88 106 TYR A CA 1
ATOM 823 C C . TYR A 1 106 ? -9.782 -0.260 12.090 1.00 92.88 106 TYR A C 1
ATOM 825 O O . TYR A 1 106 ? -9.980 -0.571 13.263 1.00 92.88 106 TYR A O 1
ATOM 833 N N . ALA A 1 107 ? -9.273 0.934 11.779 1.00 92.88 107 ALA A N 1
ATOM 834 C CA . ALA A 1 107 ? -8.872 1.901 12.798 1.00 92.88 107 ALA A CA 1
ATOM 835 C C . ALA A 1 107 ? -10.050 2.409 13.656 1.00 92.88 107 ALA A C 1
ATOM 837 O O . ALA A 1 107 ? -9.880 2.654 14.853 1.00 92.88 107 ALA A O 1
ATOM 838 N N . GLN A 1 108 ? -11.247 2.548 13.077 1.00 93.44 108 GLN A N 1
ATOM 839 C CA . GLN A 1 108 ? -12.470 2.883 13.815 1.00 93.44 108 GLN A CA 1
ATOM 840 C C . G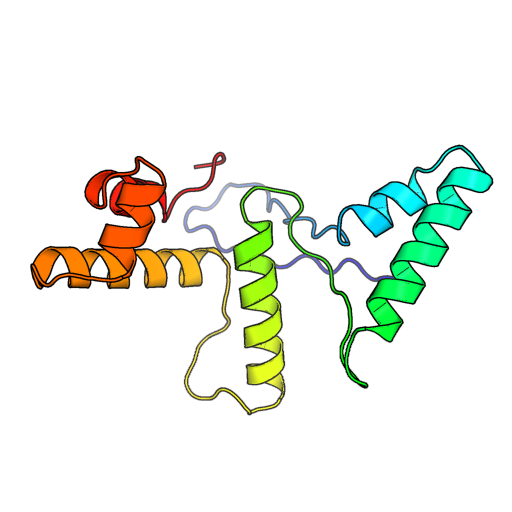LN A 1 108 ? -12.858 1.775 14.801 1.00 93.44 108 GLN A C 1
ATOM 842 O O . GLN A 1 108 ? -13.112 2.081 15.965 1.00 93.44 108 GLN A O 1
ATOM 847 N N . GLN A 1 109 ? -12.801 0.509 14.378 1.00 92.00 109 GLN A N 1
ATOM 848 C CA . GLN A 1 109 ? -13.057 -0.643 15.249 1.00 92.00 109 GLN A CA 1
ATOM 849 C C . GLN A 1 109 ? -12.070 -0.705 16.418 1.00 92.00 109 GLN A C 1
ATOM 851 O O . GLN A 1 109 ? -12.473 -0.912 17.561 1.00 92.00 109 GLN A O 1
ATOM 856 N N . ILE A 1 110 ? -10.779 -0.459 16.164 1.00 90.25 110 ILE A N 1
ATOM 857 C CA . ILE A 1 110 ? -9.768 -0.386 17.227 1.00 90.25 110 ILE A CA 1
ATOM 858 C C . ILE A 1 110 ? -10.123 0.703 18.241 1.00 90.25 110 ILE A C 1
ATOM 860 O O . ILE A 1 110 ? -10.150 0.433 19.443 1.00 90.25 110 ILE A O 1
ATOM 864 N N . ARG A 1 111 ? -10.466 1.906 17.765 1.00 88.44 111 ARG A N 1
ATOM 865 C CA . ARG A 1 111 ? -10.865 3.027 18.627 1.00 88.44 111 ARG A CA 1
ATOM 866 C C . ARG A 1 111 ? -12.070 2.682 19.508 1.00 88.44 111 ARG A C 1
ATOM 868 O O . ARG A 1 111 ? -12.108 3.090 20.664 1.00 88.44 111 ARG A O 1
ATOM 875 N N . GLU A 1 112 ? -13.049 1.966 18.964 1.00 88.19 112 GLU A N 1
ATOM 876 C CA . GLU A 1 112 ? -14.256 1.544 19.686 1.00 88.19 112 GLU A CA 1
ATOM 877 C C . GLU A 1 112 ? -13.970 0.430 20.694 1.00 88.19 112 GLU A C 1
ATOM 879 O O . GLU A 1 112 ? -14.505 0.451 21.801 1.00 88.19 112 GLU A O 1
ATOM 884 N N . SER A 1 113 ? -13.079 -0.500 20.347 1.00 86.44 113 SER A N 1
ATOM 885 C CA . SER A 1 113 ? -12.733 -1.636 21.201 1.00 86.44 113 SER A CA 1
ATOM 886 C C . SER A 1 113 ? -11.995 -1.243 22.486 1.00 86.44 113 SER A C 1
ATOM 888 O O . SER A 1 113 ? -12.010 -2.021 23.437 1.00 86.44 113 SER A O 1
ATOM 890 N N . LYS A 1 114 ? -11.345 -0.064 22.518 1.00 75.25 114 LYS A N 1
ATOM 891 C CA . LYS A 1 114 ? -10.496 0.432 23.625 1.00 75.25 114 LYS A CA 1
ATOM 892 C C . LYS A 1 114 ? -9.440 -0.574 24.115 1.00 75.25 114 LYS A C 1
ATOM 894 O O . LYS A 1 114 ? -8.959 -0.460 25.238 1.00 75.25 114 LYS A O 1
ATOM 899 N N . LYS A 1 115 ? -9.100 -1.568 23.295 1.00 78.06 115 LYS A N 1
ATOM 900 C CA . LYS A 1 115 ? -8.057 -2.547 23.592 1.00 78.06 115 LYS A CA 1
ATOM 901 C C . LYS A 1 115 ? -6.711 -2.011 23.137 1.00 78.06 115 LYS A C 1
ATOM 903 O O . LYS A 1 115 ? -6.637 -1.323 22.115 1.00 78.06 115 LYS A O 1
ATOM 908 N N . ASP A 1 116 ? -5.662 -2.413 23.845 1.00 78.38 116 ASP A N 1
ATOM 909 C CA . ASP A 1 116 ? -4.297 -2.243 23.367 1.00 78.38 116 ASP A CA 1
ATOM 910 C C . ASP A 1 116 ? -4.173 -2.894 21.992 1.00 78.38 116 ASP A C 1
ATOM 912 O O . ASP A 1 116 ? -4.378 -4.096 21.807 1.00 78.38 116 ASP A O 1
ATOM 916 N N . SER A 1 117 ? -3.890 -2.056 21.003 1.00 85.62 117 SER A N 1
ATOM 917 C CA . SER A 1 117 ? -3.794 -2.450 19.610 1.00 85.62 117 SER A CA 1
ATOM 918 C C . SER A 1 117 ? -2.393 -2.186 19.111 1.00 85.62 117 SER A C 1
ATOM 920 O O . SER A 1 117 ? -1.810 -1.129 19.364 1.00 85.62 117 SER A O 1
ATOM 922 N N . TRP A 1 118 ? -1.881 -3.127 18.321 1.00 92.00 118 TRP A N 1
ATOM 923 C CA . TRP A 1 118 ? -0.641 -2.934 17.582 1.00 92.00 118 TRP A CA 1
ATOM 924 C C . TRP A 1 118 ? -0.663 -1.635 16.761 1.00 92.00 118 TRP A C 1
ATOM 926 O O . TRP A 1 118 ? 0.343 -0.932 16.720 1.00 92.00 118 TRP A O 1
ATOM 936 N N . LEU A 1 119 ? -1.815 -1.273 16.178 1.00 90.94 119 LEU A N 1
ATOM 937 C CA . LEU A 1 119 ? -1.957 -0.047 15.391 1.00 90.94 119 LEU A CA 1
ATOM 938 C C . LEU A 1 119 ? -1.753 1.209 16.244 1.00 90.94 119 LEU A C 1
ATOM 940 O O . LEU A 1 119 ? -1.061 2.126 15.810 1.00 90.94 119 LEU A O 1
ATOM 944 N N . ASP A 1 120 ? -2.343 1.266 17.440 1.00 88.12 120 ASP A N 1
ATOM 945 C CA . ASP A 1 120 ? -2.207 2.448 18.297 1.00 88.12 120 ASP A CA 1
ATOM 946 C C . ASP A 1 120 ? -0.760 2.596 18.783 1.00 88.12 120 ASP A C 1
ATOM 948 O O . ASP A 1 120 ? -0.174 3.669 18.666 1.00 88.12 120 ASP A O 1
ATOM 952 N N . ASN A 1 121 ? -0.129 1.486 19.174 1.00 90.38 121 ASN A N 1
ATOM 953 C CA . ASN A 1 121 ? 1.286 1.456 19.546 1.00 90.38 121 ASN A CA 1
ATOM 954 C C . ASN A 1 121 ? 2.210 1.888 18.394 1.00 90.38 121 ASN A C 1
ATOM 956 O O . ASN A 1 121 ? 3.161 2.641 18.608 1.00 90.38 121 ASN A O 1
ATOM 960 N N . ALA A 1 122 ? 1.940 1.437 17.166 1.00 93.38 122 ALA A N 1
ATOM 961 C CA . ALA A 1 122 ? 2.701 1.838 15.986 1.00 93.38 122 ALA A CA 1
ATOM 962 C C . ALA A 1 122 ? 2.552 3.342 15.702 1.00 93.38 122 ALA A C 1
ATOM 964 O O . ALA A 1 122 ? 3.548 4.034 15.493 1.00 93.38 122 ALA A O 1
ATOM 965 N N . LEU A 1 123 ? 1.327 3.873 15.770 1.00 92.06 123 LEU A N 1
ATOM 966 C CA . LEU A 1 123 ? 1.071 5.298 15.562 1.00 92.06 123 LEU A CA 1
ATOM 967 C C . LEU A 1 123 ? 1.735 6.164 16.635 1.00 92.06 123 LEU A C 1
ATOM 969 O O . LEU A 1 123 ? 2.332 7.184 16.296 1.00 92.06 123 LEU A O 1
ATOM 973 N N . GLN A 1 124 ? 1.691 5.749 17.902 1.00 90.06 124 GLN A N 1
ATOM 974 C CA . GLN A 1 124 ? 2.351 6.465 18.994 1.00 90.06 124 GLN A CA 1
ATOM 975 C C . GLN A 1 124 ? 3.870 6.550 18.790 1.00 90.06 124 GLN A C 1
ATOM 977 O O . GLN A 1 124 ? 4.443 7.623 18.977 1.00 90.06 124 GLN A O 1
ATOM 982 N N . ARG A 1 125 ? 4.516 5.466 18.333 1.00 93.38 125 ARG A N 1
ATOM 983 C CA . ARG A 1 125 ? 5.954 5.464 17.995 1.00 93.38 125 ARG A CA 1
ATOM 984 C C . ARG A 1 125 ? 6.297 6.425 16.856 1.00 93.38 125 ARG A C 1
ATOM 986 O O . ARG A 1 125 ? 7.379 6.998 16.853 1.00 93.38 125 ARG A O 1
ATOM 993 N N . GLU A 1 126 ? 5.373 6.639 15.924 1.00 91.94 126 GLU A N 1
ATOM 994 C CA . GLU A 1 126 ? 5.501 7.641 14.858 1.00 91.94 126 GLU A CA 1
ATOM 995 C C . GLU A 1 126 ? 5.067 9.059 15.284 1.00 91.94 126 GLU A C 1
ATOM 997 O O . GLU A 1 126 ? 4.985 9.960 14.447 1.00 91.94 126 GLU A O 1
ATOM 1002 N N . GLY A 1 127 ? 4.727 9.281 16.559 1.00 91.62 127 GLY A N 1
ATOM 1003 C CA . GLY A 1 127 ? 4.224 10.569 17.050 1.00 91.62 127 GLY A CA 1
ATOM 1004 C C . GLY A 1 127 ? 2.836 10.942 16.506 1.00 91.62 127 GLY A C 1
ATOM 1005 O O . GLY A 1 127 ? 2.436 12.110 16.526 1.00 91.62 127 GLY A O 1
ATOM 1006 N N . LYS A 1 128 ? 2.079 9.968 15.994 1.00 91.69 128 LYS A N 1
ATOM 1007 C CA . LYS A 1 128 ? 0.746 10.146 15.411 1.00 91.69 128 LYS A CA 1
ATOM 1008 C C . LYS A 1 128 ? -0.334 9.701 16.395 1.00 91.69 128 LYS A C 1
ATOM 1010 O O . LYS A 1 128 ? -0.181 8.756 17.155 1.00 91.69 128 LYS A O 1
ATOM 1015 N N . LYS A 1 129 ? -1.485 10.378 16.347 1.00 92.19 129 LYS A N 1
ATOM 1016 C CA . LYS A 1 129 ? -2.679 10.009 17.126 1.00 92.19 129 LYS A CA 1
ATOM 1017 C C . LYS A 1 129 ? -3.639 9.201 16.258 1.00 92.19 129 LYS A C 1
ATOM 1019 O O . LYS A 1 129 ? -3.938 9.637 15.143 1.00 92.19 129 LYS A O 1
ATOM 1024 N N . LEU A 1 130 ? -4.229 8.129 16.794 1.00 91.19 130 LEU A N 1
ATOM 1025 C CA . LEU A 1 130 ? -5.233 7.308 16.098 1.00 91.19 130 LEU A CA 1
ATOM 1026 C C . LEU A 1 130 ? -6.380 8.134 15.495 1.00 91.19 130 LEU A C 1
ATOM 1028 O O . LEU A 1 130 ? -6.758 7.941 14.342 1.00 91.19 130 LEU A O 1
ATOM 1032 N N . ARG A 1 131 ? -6.887 9.138 16.223 1.00 91.50 131 ARG A N 1
ATOM 1033 C CA . ARG A 1 131 ? -7.930 10.047 15.709 1.00 91.50 131 ARG A CA 1
ATOM 1034 C C . ARG A 1 131 ? -7.480 10.828 14.466 1.00 91.50 131 ARG A C 1
ATOM 1036 O O . ARG A 1 131 ? -8.289 11.035 13.565 1.00 91.50 131 ARG A O 1
ATOM 1043 N N . LYS A 1 132 ? -6.215 11.264 14.417 1.00 91.88 132 LYS A N 1
ATOM 1044 C CA . LYS A 1 132 ? -5.646 11.981 13.263 1.00 91.88 132 LYS A CA 1
ATOM 1045 C C . LYS A 1 132 ? -5.439 11.027 12.086 1.00 91.88 132 LYS A C 1
ATOM 1047 O O . LYS A 1 132 ? -5.768 11.386 10.965 1.00 91.88 132 LYS A O 1
ATOM 1052 N N . TYR A 1 133 ? -4.988 9.801 12.353 1.00 92.12 133 TYR A N 1
ATOM 1053 C CA . TYR A 1 133 ? -4.888 8.752 11.338 1.00 92.12 133 TYR A CA 1
ATOM 1054 C C . TYR A 1 133 ? -6.244 8.453 10.682 1.00 92.12 133 TYR A C 1
ATOM 1056 O O . TYR A 1 133 ? -6.361 8.564 9.468 1.00 92.12 133 TYR A O 1
ATOM 1064 N N . ILE A 1 134 ? -7.293 8.184 11.472 1.00 92.19 134 ILE A N 1
ATOM 1065 C CA . ILE A 1 134 ? -8.655 7.910 10.964 1.00 92.19 134 ILE A CA 1
ATOM 1066 C C . ILE A 1 134 ? -9.177 9.055 10.086 1.00 92.19 134 ILE A C 1
ATOM 1068 O O . ILE A 1 134 ? -9.876 8.810 9.104 1.00 92.19 134 ILE A O 1
ATOM 1072 N N . ARG A 1 135 ? -8.864 10.305 10.452 1.00 90.06 135 ARG A N 1
ATOM 1073 C CA . ARG A 1 135 ? -9.270 11.479 9.676 1.00 90.06 135 ARG A CA 1
ATOM 1074 C C . ARG A 1 135 ? -8.559 11.540 8.328 1.00 90.06 135 ARG A C 1
ATOM 1076 O O . ARG A 1 135 ? -9.198 11.936 7.371 1.00 90.06 135 ARG A O 1
ATOM 1083 N N . ASN A 1 136 ? -7.289 11.155 8.261 1.00 89.44 136 ASN A N 1
ATOM 1084 C CA . ASN A 1 136 ? -6.442 11.424 7.100 1.00 89.44 136 ASN A CA 1
ATOM 1085 C C . ASN A 1 136 ? -6.302 10.229 6.147 1.00 89.44 136 ASN A C 1
ATOM 1087 O O . ASN A 1 136 ? -6.037 10.434 4.974 1.00 89.44 136 ASN A O 1
ATOM 1091 N N . ILE A 1 137 ? -6.466 8.991 6.622 1.00 88.75 137 ILE A N 1
ATOM 1092 C CA . ILE A 1 137 ? -6.129 7.782 5.849 1.00 88.75 137 ILE A CA 1
ATOM 1093 C C . ILE A 1 137 ? -6.948 7.612 4.559 1.00 88.75 137 ILE A C 1
ATOM 1095 O O . ILE A 1 137 ? -6.466 7.017 3.598 1.00 88.75 137 ILE A O 1
ATOM 1099 N N . GLU A 1 138 ? -8.174 8.135 4.527 1.00 82.75 138 GLU A N 1
ATOM 1100 C CA . GLU A 1 138 ? -9.047 8.066 3.348 1.00 82.75 138 GLU A CA 1
ATOM 1101 C C . GLU A 1 138 ? -8.700 9.111 2.281 1.00 82.75 138 GLU A C 1
ATOM 1103 O O . GLU A 1 138 ? -9.120 8.945 1.142 1.00 82.75 138 GLU A O 1
ATOM 1108 N N . PHE A 1 139 ? -7.912 10.129 2.632 1.00 76.69 139 PHE A N 1
ATOM 1109 C CA . PHE A 1 139 ? -7.561 11.233 1.747 1.00 76.69 139 PHE A CA 1
ATOM 1110 C C . PHE A 1 139 ? -6.137 11.092 1.197 1.00 76.69 139 PHE A C 1
ATOM 1112 O O . PHE A 1 139 ? -5.237 10.524 1.832 1.00 76.69 139 PHE A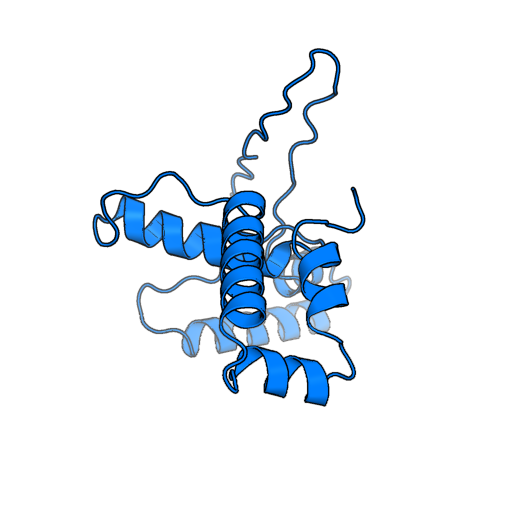 O 1
ATOM 1119 N N . THR A 1 140 ? -5.953 11.637 0.005 1.00 66.88 140 THR A N 1
ATOM 1120 C CA . THR A 1 140 ? -4.671 11.920 -0.645 1.00 66.88 140 THR A CA 1
ATOM 1121 C C . THR A 1 140 ? -4.419 13.428 -0.622 1.00 66.88 140 THR A C 1
ATOM 1123 O O . THR A 1 140 ? -5.338 14.199 -0.359 1.00 66.88 140 THR A O 1
ATOM 1126 N N . ALA A 1 141 ? -3.204 13.888 -0.925 1.00 55.69 141 ALA A N 1
ATOM 1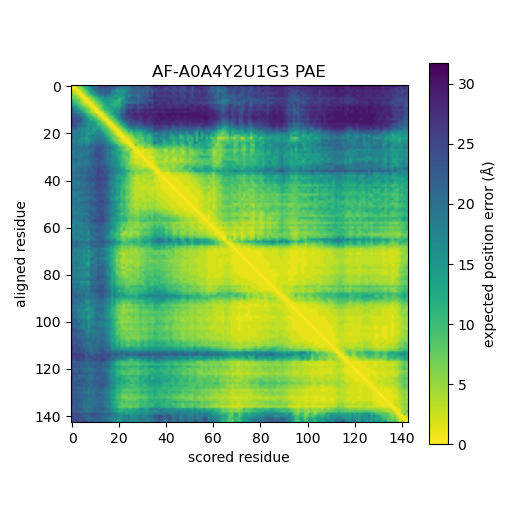127 C CA . ALA A 1 141 ? -2.927 15.319 -1.093 1.00 55.69 141 ALA A CA 1
ATOM 1128 C C . ALA A 1 141 ? -3.741 15.997 -2.214 1.00 55.69 141 ALA A C 1
ATOM 1130 O O . ALA A 1 141 ? -3.725 17.223 -2.311 1.00 55.69 141 ALA A O 1
ATOM 1131 N N . GLY A 1 142 ? -4.420 15.220 -3.068 1.00 54.94 142 GLY A N 1
ATOM 1132 C CA . GLY A 1 142 ? -5.301 15.724 -4.119 1.00 54.94 142 GLY A CA 1
ATOM 1133 C C . GLY A 1 142 ? -6.769 15.908 -3.716 1.00 54.94 142 GLY A C 1
ATOM 1134 O O . GLY A 1 142 ? -7.525 16.412 -4.547 1.00 54.94 142 GLY A O 1
ATOM 1135 N N . ASP A 1 143 ? -7.164 15.495 -2.504 1.00 57.41 143 ASP A N 1
ATOM 1136 C CA . ASP A 1 143 ? -8.520 15.658 -1.945 1.00 57.41 143 ASP A CA 1
ATOM 1137 C C . ASP A 1 143 ? -8.630 16.900 -1.041 1.00 57.41 143 ASP A C 1
ATOM 1139 O O . ASP A 1 143 ? -9.685 17.575 -1.100 1.00 57.41 143 ASP A O 1
#

Foldseek 3Di:
DDDFDFDFDDDDDPDDDRPRQGWAQDVLVVCLVPPPDPVSVVVSVVVVVVVVVPDPPPDDRDTARPFPLRPLRVVLVVVVVCVVVVVDPPDDRGDSLNVLVVVLVVLVVCVVVVDDDPVQVVQVVVVHHSVVCSVPSNDDPVD

Mean predicted aligned error: 11.21 Å

Secondary structure (DSSP, 8-state):
-----PPPPP-SSS--------EEE-HHHHHHHH--SHHHHHHHHHHHHHHHHHSPTT----EEESSTTHHHHHHHHHHHHHHHTTSS-S-PPP-HHHHHHHHHHHHHHHHHHTS--HHHHHHHHTT--HHHHHHHTT--TT-

pLDDT: mean 78.0, std 18.21, range [26.31, 94.25]

Solvent-accessible surface area (backbone atoms only — not comparable to full-atom values): 8815 Å² total; per-residue (Å²): 135,86,83,83,78,61,60,87,77,90,75,96,67,98,80,69,83,83,73,62,58,66,63,33,50,48,68,65,57,52,48,43,73,67,46,89,44,74,68,59,34,49,55,45,49,53,50,52,51,53,54,55,72,73,42,62,91,93,65,78,89,66,54,23,38,82,57,96,48,25,67,42,35,40,51,18,50,55,54,41,54,37,32,76,71,64,77,46,75,100,70,77,87,57,42,40,67,59,52,26,46,51,53,32,53,51,52,51,51,46,66,72,65,72,56,96,42,73,66,54,55,54,31,49,76,71,76,42,52,64,72,59,47,53,70,45,54,71,56,58,101,89,110

Sequence (143 aa):
MISLNGVPGLCPDGAALKRFVTREPISLFSLRKHAKNKEEKEKLNQLLELLRKKLPEGFKIGAAVAEEDSFFDSVAQGLNELRDKGLVTGSKRFDAKSLRKSCKQYAQQIRESKKDSWLDNALQREGKKLRKYIRNIEFTAGD

Nearest PDB structures (foldseek):
  2ix3-assembly1_B  TM=4.007E-01  e=5.044E+00  Saccharomyces cerevisiae

Organism: Araneus ventricosus (NCBI:txid182803)

Radius of gyration: 18.91 Å; Cα contacts (8 Å, |Δi|>4): 107; chains: 1; bounding box: 49×35×50 Å